Protein AF-A0A3C1Y0Q0-F1 (afdb_monomer_lite)

Secondary structure (DSSP, 8-state):
--S----HHHHHHTTSSS----TTTHHHHHHHHHHHHHHS-HHHHHHHHHHHHHSS---HHHHIIIIIHHHHHHHHTSHHHHSTTSHHHHTTSSPPP-------

Structure (mmCIF, N/CA/C/O backbone):
data_AF-A0A3C1Y0Q0-F1
#
_entry.id   AF-A0A3C1Y0Q0-F1
#
loop_
_atom_site.group_PDB
_atom_site.id
_atom_site.type_symbol
_atom_site.label_atom_id
_atom_site.label_alt_id
_atom_site.label_comp_id
_atom_site.label_asym_id
_atom_site.label_entity_id
_atom_site.label_seq_id
_atom_site.pdbx_PDB_ins_code
_atom_site.Cartn_x
_atom_site.Cartn_y
_atom_site.Cartn_z
_atom_site.occupancy
_atom_site.B_iso_or_equiv
_atom_site.auth_seq_id
_atom_site.auth_comp_id
_atom_site.auth_asym_id
_atom_site.auth_atom_id
_atom_site.pdbx_PDB_model_num
ATOM 1 N N . GLN A 1 1 ? -11.219 -18.059 24.112 1.00 60.00 1 GLN A N 1
ATOM 2 C CA . GLN A 1 1 ? -12.451 -18.815 23.792 1.00 60.00 1 GLN A CA 1
ATOM 3 C C . GLN A 1 1 ? -12.967 -18.310 22.456 1.00 60.00 1 GLN A C 1
ATOM 5 O O . GLN A 1 1 ? -13.312 -17.141 22.376 1.00 60.00 1 GLN A O 1
ATOM 10 N N . ALA A 1 2 ? -12.952 -19.141 21.415 1.00 84.50 2 ALA A N 1
ATOM 11 C CA . ALA A 1 2 ? -13.518 -18.782 20.115 1.00 84.50 2 ALA A CA 1
ATOM 12 C C . ALA A 1 2 ? -15.044 -19.006 20.111 1.00 84.50 2 ALA A C 1
ATOM 14 O O . ALA A 1 2 ? -15.529 -19.886 20.822 1.00 84.50 2 ALA A O 1
ATOM 15 N N . GLY A 1 3 ? -15.787 -18.216 19.327 1.00 89.38 3 GLY A N 1
ATOM 16 C CA . GLY A 1 3 ? -17.225 -18.421 19.083 1.00 89.38 3 GLY A CA 1
ATOM 17 C C . GLY A 1 3 ? -18.208 -17.689 20.009 1.00 89.38 3 GLY A C 1
ATOM 18 O O . GLY A 1 3 ? -19.394 -17.996 19.972 1.00 89.38 3 GLY A O 1
ATOM 19 N N . ARG A 1 4 ? -17.761 -16.734 20.836 1.00 91.62 4 ARG A N 1
ATOM 20 C CA . ARG A 1 4 ? -18.650 -15.865 21.635 1.00 91.62 4 ARG A CA 1
ATOM 21 C C . ARG A 1 4 ? -18.787 -14.486 20.992 1.00 91.62 4 ARG A C 1
ATOM 23 O O . ARG A 1 4 ? -17.798 -13.959 20.489 1.00 91.62 4 ARG A O 1
ATOM 30 N N . SER A 1 5 ? -19.981 -13.899 21.060 1.00 94.31 5 SER A N 1
ATOM 31 C CA . SER A 1 5 ? -20.217 -12.517 20.628 1.00 94.31 5 SER A CA 1
ATOM 32 C C . SER A 1 5 ? -19.477 -11.527 21.529 1.00 94.31 5 SER A C 1
ATOM 34 O O . SER A 1 5 ? -19.451 -11.697 22.749 1.00 94.31 5 SER A O 1
ATOM 36 N N . LEU A 1 6 ? -18.905 -10.487 20.923 1.00 95.31 6 LEU A N 1
ATOM 37 C CA . LEU A 1 6 ? -18.215 -9.393 21.604 1.00 95.31 6 LEU A CA 1
ATOM 38 C C . LEU A 1 6 ? -18.965 -8.082 21.359 1.00 95.31 6 LEU A C 1
ATOM 40 O O . LEU A 1 6 ? -19.510 -7.878 20.274 1.00 95.31 6 LEU A O 1
ATOM 44 N N . SER A 1 7 ? -18.980 -7.195 22.356 1.00 95.75 7 SER A N 1
ATOM 45 C CA . SER A 1 7 ? -19.365 -5.798 22.136 1.00 95.75 7 SER A CA 1
ATOM 46 C C . SER A 1 7 ? -18.270 -5.062 21.359 1.00 95.75 7 SER A C 1
ATOM 48 O O . SER A 1 7 ? -17.117 -5.497 21.335 1.00 95.75 7 SER A O 1
ATOM 50 N N . ALA A 1 8 ? -18.613 -3.918 20.762 1.00 95.38 8 ALA A N 1
ATOM 51 C CA . ALA A 1 8 ? -17.644 -3.079 20.054 1.00 95.38 8 ALA A CA 1
ATOM 52 C C . ALA A 1 8 ? -16.495 -2.617 20.974 1.00 95.38 8 ALA A C 1
ATOM 54 O O . ALA A 1 8 ? -15.330 -2.726 20.600 1.00 95.38 8 ALA A O 1
ATOM 55 N N . SER A 1 9 ? -16.809 -2.210 22.211 1.00 95.44 9 SER A N 1
ATOM 56 C CA . SER A 1 9 ? -15.807 -1.837 23.220 1.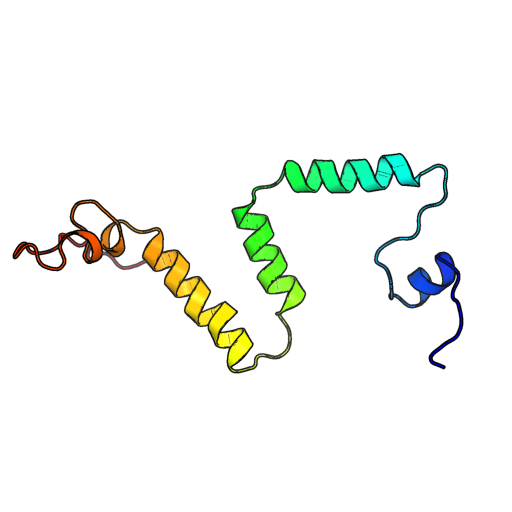00 95.44 9 SER A CA 1
ATOM 57 C C . SER A 1 9 ? -14.869 -2.992 23.573 1.00 95.44 9 SER A C 1
ATOM 59 O O . SER A 1 9 ? -13.654 -2.822 23.561 1.00 95.44 9 SER A O 1
ATOM 61 N N . ALA A 1 10 ? -15.411 -4.192 23.802 1.00 95.94 10 ALA A N 1
ATOM 62 C CA . ALA A 1 10 ? -14.605 -5.371 24.107 1.00 95.94 10 ALA A CA 1
ATOM 63 C C . ALA A 1 10 ? -13.716 -5.777 22.920 1.00 95.94 10 ALA A C 1
ATOM 65 O O . ALA A 1 10 ? -12.589 -6.226 23.112 1.00 95.94 10 ALA A O 1
ATOM 66 N N . ALA A 1 11 ? -14.197 -5.616 21.683 1.00 96.50 11 ALA A N 1
ATOM 67 C CA . ALA A 1 11 ? -13.390 -5.860 20.491 1.00 96.50 11 ALA A CA 1
ATOM 68 C C . ALA A 1 11 ? -12.219 -4.867 20.373 1.00 96.50 11 ALA A C 1
ATOM 70 O O . ALA A 1 11 ? -11.123 -5.277 19.985 1.00 96.50 11 ALA A O 1
ATOM 71 N N . LEU A 1 12 ? -12.435 -3.595 20.732 1.00 96.81 12 LEU A N 1
ATOM 72 C CA . LEU A 1 12 ? -11.391 -2.569 20.748 1.00 96.81 12 LEU A CA 1
ATOM 73 C C . LEU A 1 12 ? -10.351 -2.832 21.847 1.00 96.81 12 LEU A C 1
ATOM 75 O O . LEU A 1 12 ? -9.158 -2.813 21.564 1.00 96.81 12 LEU A O 1
ATOM 79 N N . GLU A 1 13 ? -10.783 -3.156 23.069 1.00 96.56 13 GLU A N 1
ATOM 80 C CA . GLU A 1 13 ? -9.887 -3.499 24.189 1.00 96.56 13 GLU A CA 1
ATOM 81 C C . GLU A 1 13 ? -8.994 -4.713 23.882 1.00 96.56 13 GLU A C 1
ATOM 83 O O . GLU A 1 13 ? -7.844 -4.774 24.316 1.00 96.56 13 GLU A O 1
ATOM 88 N N . LEU A 1 14 ? -9.502 -5.671 23.101 1.00 96.50 14 LEU A N 1
ATOM 89 C CA . LEU A 1 14 ? -8.745 -6.835 22.634 1.00 96.50 14 LEU A CA 1
ATOM 90 C C . LEU A 1 14 ? -7.848 -6.544 21.415 1.00 96.50 14 LEU A C 1
ATOM 92 O O . LEU A 1 14 ? -7.134 -7.444 20.971 1.00 96.50 14 LEU A O 1
ATOM 96 N N . GLY A 1 15 ? -7.893 -5.333 20.850 1.00 96.81 15 GLY A N 1
ATOM 97 C CA . GLY A 1 15 ? -7.130 -4.948 19.658 1.00 96.81 15 GLY A CA 1
ATOM 98 C C . GLY A 1 15 ? -7.589 -5.633 18.366 1.00 96.81 15 GLY A C 1
ATOM 99 O O . GLY A 1 15 ? -6.816 -5.736 17.416 1.00 96.81 15 GLY A O 1
ATOM 100 N N . LEU A 1 16 ? -8.826 -6.139 18.323 1.00 96.62 16 LEU A N 1
ATOM 101 C CA . LEU A 1 16 ? -9.380 -6.836 17.153 1.00 96.62 16 LEU A CA 1
ATOM 102 C C . LEU A 1 16 ? -9.907 -5.871 16.087 1.00 96.62 16 LEU A C 1
ATOM 104 O O . LEU A 1 16 ? -10.009 -6.236 14.917 1.00 96.62 16 LEU A O 1
ATOM 108 N N . VAL A 1 17 ? -10.256 -4.654 16.498 1.00 97.25 17 VAL A N 1
ATOM 109 C CA . VAL A 1 17 ? -10.683 -3.561 15.625 1.00 97.25 17 VAL A CA 1
ATOM 110 C C . VAL A 1 17 ? -9.837 -2.331 15.916 1.00 97.25 17 VAL A C 1
ATOM 112 O O . VAL A 1 17 ? -9.329 -2.161 17.020 1.00 97.25 17 VAL A O 1
ATOM 115 N N . THR A 1 18 ? -9.688 -1.466 14.919 1.00 96.31 18 THR A N 1
ATOM 116 C CA . THR A 1 18 ? -8.904 -0.231 15.051 1.00 96.31 18 THR A CA 1
ATOM 117 C C . THR A 1 18 ? -9.619 0.813 15.902 1.00 96.31 18 THR A C 1
ATOM 119 O O . THR A 1 18 ? -8.964 1.596 16.582 1.00 96.31 18 THR A O 1
ATOM 122 N N . TYR A 1 19 ? -10.953 0.838 15.845 1.00 94.88 19 TYR A N 1
ATOM 123 C CA . TYR A 1 19 ? -11.759 1.886 16.452 1.00 94.88 19 TYR A CA 1
ATOM 124 C C . TYR A 1 19 ? -13.214 1.434 16.674 1.00 94.88 19 TYR A C 1
ATOM 126 O O . TYR A 1 19 ? -13.681 0.527 15.981 1.00 94.88 19 TYR A O 1
ATOM 134 N N . ALA A 1 20 ? -13.911 2.030 17.648 1.00 96.75 20 ALA A N 1
ATOM 135 C CA . ALA A 1 20 ? -15.280 1.664 18.036 1.00 96.75 20 ALA A CA 1
ATOM 136 C C . ALA A 1 20 ? -16.102 2.897 18.480 1.00 96.75 20 ALA A C 1
ATOM 138 O O . ALA A 1 20 ? -16.408 3.014 19.670 1.00 96.75 20 ALA A O 1
ATOM 139 N N . PRO A 1 21 ? -16.432 3.816 17.551 1.00 95.56 21 PRO A N 1
ATOM 140 C CA . PRO A 1 21 ? -17.204 5.008 17.876 1.00 95.56 21 PRO A CA 1
ATOM 141 C C . PRO A 1 21 ? -18.658 4.664 18.188 1.00 95.56 21 PRO A C 1
ATOM 143 O O . PRO A 1 21 ? -19.170 3.613 17.780 1.00 95.56 21 PRO A O 1
ATOM 146 N N . ASP A 1 22 ? -19.322 5.545 18.930 1.00 96.00 22 ASP A N 1
ATOM 147 C CA . ASP A 1 22 ? -20.749 5.412 19.187 1.00 96.00 22 ASP A CA 1
ATOM 148 C C . ASP A 1 22 ? -21.585 5.870 17.976 1.00 96.00 22 ASP A C 1
ATOM 150 O O . ASP A 1 22 ? -21.065 6.262 16.931 1.00 96.00 22 ASP A O 1
ATOM 154 N N . SER A 1 23 ? -22.911 5.783 18.089 1.00 95.38 23 SER A N 1
ATOM 155 C CA . SER A 1 23 ? -23.812 6.148 16.991 1.00 95.38 23 SER A CA 1
ATOM 156 C C . SER A 1 23 ? -23.831 7.641 16.657 1.00 95.38 23 SER A C 1
ATOM 158 O O . SER A 1 23 ? -24.389 7.999 15.625 1.00 95.38 23 SER A O 1
ATOM 160 N N . ILE A 1 24 ? -23.326 8.502 17.543 1.00 97.25 24 ILE A N 1
ATOM 161 C CA . ILE A 1 24 ? -23.270 9.951 17.335 1.00 97.25 24 ILE A CA 1
ATOM 162 C C . ILE A 1 24 ? -22.029 10.289 16.507 1.00 97.25 24 ILE A C 1
ATOM 164 O O . ILE A 1 24 ? -22.141 11.040 15.542 1.00 97.25 24 ILE A O 1
ATOM 168 N N . ASP A 1 25 ? -20.883 9.687 16.831 1.00 97.12 25 ASP A N 1
ATOM 169 C CA . ASP A 1 25 ? -19.603 10.015 16.190 1.00 97.12 25 ASP A CA 1
ATOM 170 C C . ASP A 1 25 ? -19.340 9.221 14.894 1.00 97.12 25 ASP A C 1
ATOM 172 O O . ASP A 1 25 ? -18.549 9.641 14.044 1.00 97.12 25 ASP A O 1
ATOM 176 N N . TRP A 1 26 ? -20.028 8.086 14.705 1.00 96.31 26 TRP A N 1
ATOM 177 C CA . TRP A 1 26 ? -19.788 7.146 13.602 1.00 96.31 26 TRP A CA 1
ATOM 178 C C . TRP A 1 26 ? -19.733 7.805 12.218 1.00 96.31 26 TRP A C 1
ATOM 180 O O . TRP A 1 26 ? -18.777 7.592 11.466 1.00 96.31 26 TRP A O 1
ATOM 190 N N . ASP A 1 27 ? -20.759 8.581 11.863 1.00 97.88 27 ASP A N 1
ATOM 191 C CA . ASP A 1 27 ? -20.897 9.120 10.507 1.00 97.88 27 ASP A CA 1
ATOM 192 C C . ASP A 1 27 ? -19.791 10.128 10.179 1.00 97.88 27 ASP A C 1
ATOM 194 O O . ASP A 1 27 ? -19.286 10.148 9.053 1.00 97.88 27 ASP A O 1
ATOM 198 N N . ASP A 1 28 ? -19.375 10.932 11.156 1.00 97.81 28 ASP A N 1
ATOM 199 C CA . ASP A 1 28 ? -18.352 11.950 10.953 1.00 97.81 28 ASP A CA 1
ATOM 200 C C . ASP A 1 28 ? -16.943 11.361 10.960 1.00 97.81 28 ASP A C 1
ATOM 202 O O . ASP A 1 28 ? -16.153 11.668 10.065 1.00 97.81 28 ASP A O 1
ATOM 206 N N . GLU A 1 29 ? -16.623 10.477 11.903 1.00 97.25 29 GLU A N 1
ATOM 207 C CA . GLU A 1 29 ? -15.270 9.928 12.019 1.00 97.25 29 GLU A CA 1
ATOM 208 C C . GLU A 1 29 ? -14.930 8.982 10.863 1.00 97.25 29 GLU A C 1
ATOM 210 O O . GLU A 1 29 ? -13.834 9.053 10.297 1.00 97.25 29 GLU A O 1
ATOM 215 N N . VAL A 1 30 ? -15.884 8.148 10.429 1.00 96.75 30 VAL A N 1
ATOM 216 C CA . VAL A 1 30 ? -15.691 7.291 9.250 1.00 96.75 30 VAL A CA 1
ATOM 217 C C . VAL A 1 30 ? -15.563 8.139 7.984 1.00 96.75 30 VAL A C 1
ATOM 219 O O . VAL A 1 30 ? -14.697 7.868 7.147 1.00 96.75 30 VAL A O 1
ATOM 222 N N . ARG A 1 31 ? -16.387 9.184 7.835 1.00 98.06 31 ARG A N 1
ATOM 223 C CA . ARG A 1 31 ? -16.309 10.093 6.686 1.00 98.06 31 ARG A CA 1
ATOM 224 C C . ARG A 1 31 ? -14.961 10.807 6.631 1.00 98.06 31 ARG A C 1
ATOM 226 O O . ARG A 1 31 ? -14.343 10.808 5.568 1.00 98.06 31 ARG A O 1
ATOM 233 N N . LEU A 1 32 ? -14.483 11.357 7.748 1.00 97.88 32 LEU A N 1
ATOM 234 C CA . LEU A 1 32 ? -13.186 12.034 7.819 1.00 97.88 32 LEU A CA 1
ATOM 235 C C . LEU A 1 32 ? -12.039 11.095 7.431 1.00 97.88 32 LEU A C 1
ATOM 237 O O . LEU A 1 32 ? -11.236 11.449 6.570 1.00 97.88 32 LEU A O 1
ATOM 241 N N . ALA A 1 33 ? -12.011 9.866 7.956 1.00 96.94 33 ALA A N 1
ATOM 242 C CA . ALA A 1 33 ? -10.985 8.888 7.592 1.00 96.94 33 ALA A CA 1
ATOM 243 C C . ALA A 1 33 ? -10.978 8.568 6.081 1.00 96.94 33 ALA A C 1
ATOM 245 O O . ALA A 1 33 ? -9.919 8.394 5.469 1.00 96.94 33 ALA A O 1
ATOM 246 N N . LEU A 1 34 ? -12.155 8.509 5.447 1.00 97.88 34 LEU A N 1
ATOM 247 C CA . LEU A 1 34 ? -12.283 8.297 4.001 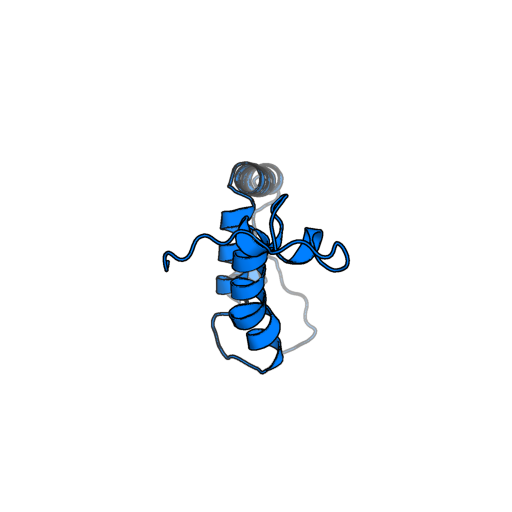1.00 97.88 34 LEU A CA 1
ATOM 248 C C . LEU A 1 34 ? -11.862 9.528 3.184 1.00 97.88 34 LEU A C 1
ATOM 250 O O . LEU A 1 34 ? -11.235 9.386 2.130 1.00 97.88 34 LEU A O 1
ATOM 254 N N . GLU A 1 35 ? -12.190 10.729 3.654 1.00 98.31 35 GLU A N 1
ATOM 255 C CA . GLU A 1 35 ? -11.784 11.989 3.029 1.00 98.31 35 GLU A CA 1
ATOM 256 C C . GLU A 1 35 ? -10.262 12.169 3.084 1.00 98.31 35 GLU A C 1
ATOM 258 O O . GLU A 1 35 ? -9.640 12.428 2.052 1.00 98.31 35 GLU A O 1
ATOM 263 N N . GLU A 1 36 ? -9.640 11.933 4.241 1.00 97.06 36 GLU A N 1
ATOM 264 C CA . GLU A 1 36 ? -8.183 11.953 4.414 1.00 97.06 36 GLU A CA 1
ATOM 265 C C . GLU A 1 36 ? -7.496 10.951 3.487 1.00 97.06 36 GLU A C 1
ATOM 267 O O . GLU A 1 36 ? -6.537 11.276 2.782 1.00 97.06 36 GLU A O 1
ATOM 272 N N . ARG A 1 37 ? -8.038 9.733 3.416 1.00 97.19 37 ARG A N 1
ATOM 273 C CA . ARG A 1 37 ? -7.534 8.684 2.533 1.00 97.19 37 ARG A CA 1
ATOM 274 C C . ARG A 1 37 ? -7.544 9.105 1.064 1.00 97.19 37 ARG A C 1
ATOM 276 O O . ARG A 1 37 ? -6.634 8.741 0.321 1.00 97.19 37 ARG A O 1
ATOM 283 N N . ARG A 1 38 ? -8.564 9.853 0.644 1.00 96.94 38 ARG A N 1
ATOM 284 C CA . ARG A 1 38 ? -8.688 10.381 -0.719 1.00 96.94 38 ARG A CA 1
ATOM 285 C C . ARG A 1 38 ? -7.778 11.586 -0.969 1.00 96.94 38 ARG A C 1
ATOM 287 O O . ARG A 1 38 ? -7.393 11.813 -2.114 1.00 96.94 38 ARG A O 1
ATOM 294 N N . ALA A 1 39 ? -7.462 12.358 0.067 1.00 97.00 39 ALA A N 1
ATOM 295 C CA . ALA A 1 39 ? -6.639 13.560 -0.035 1.00 97.00 39 ALA A CA 1
ATOM 296 C C . ALA A 1 39 ? -5.130 13.266 -0.146 1.00 97.00 39 ALA A C 1
ATOM 298 O O . ALA A 1 39 ? -4.371 14.113 -0.619 1.00 97.00 39 ALA A O 1
ATOM 299 N N . LEU A 1 40 ? -4.680 12.084 0.280 1.00 96.75 40 LEU A N 1
ATOM 300 C CA . LEU A 1 40 ? -3.271 11.687 0.258 1.00 96.75 40 LEU A CA 1
ATOM 301 C C . LEU A 1 40 ? -2.834 11.098 -1.093 1.00 96.75 40 LEU A C 1
ATOM 303 O O . LEU A 1 40 ? -3.633 10.554 -1.854 1.00 96.75 40 LEU A O 1
ATOM 307 N N . SER A 1 41 ? -1.527 11.172 -1.377 1.00 97.88 41 SER A N 1
ATOM 308 C CA . SER A 1 41 ? -0.953 10.593 -2.598 1.00 97.88 41 SER A CA 1
ATOM 309 C C . SER A 1 41 ? -1.199 9.076 -2.653 1.00 97.88 41 SER A C 1
ATOM 311 O O . SER A 1 41 ? -0.796 8.363 -1.725 1.00 97.88 41 SER A O 1
ATOM 313 N N . PRO A 1 42 ? -1.799 8.555 -3.740 1.00 97.62 42 PRO A N 1
ATOM 314 C CA . PRO A 1 42 ? -2.049 7.123 -3.882 1.00 97.62 42 PRO A CA 1
ATOM 315 C C . PRO A 1 42 ? -0.748 6.308 -3.931 1.00 97.62 42 PRO A C 1
ATOM 317 O O . PRO A 1 42 ? -0.702 5.198 -3.395 1.00 97.62 42 PRO A O 1
ATOM 320 N N . ASP A 1 43 ? 0.324 6.868 -4.497 1.00 97.31 43 ASP A N 1
ATOM 321 C CA . ASP A 1 43 ? 1.634 6.212 -4.573 1.00 97.31 43 ASP A CA 1
ATOM 322 C C . ASP A 1 43 ? 2.234 6.039 -3.172 1.00 97.31 43 ASP A C 1
ATOM 324 O O . ASP A 1 43 ? 2.705 4.958 -2.808 1.00 97.31 43 ASP A O 1
ATOM 328 N N . ALA A 1 44 ? 2.152 7.093 -2.353 1.00 97.56 44 ALA A N 1
ATOM 329 C CA . ALA A 1 44 ? 2.648 7.073 -0.981 1.00 97.56 44 ALA A CA 1
ATOM 330 C C . ALA A 1 44 ? 1.851 6.094 -0.106 1.00 97.56 44 ALA A C 1
ATOM 332 O O . ALA A 1 44 ? 2.442 5.315 0.640 1.00 97.56 44 ALA A O 1
ATOM 333 N N . LEU A 1 45 ? 0.519 6.090 -0.229 1.00 98.06 45 LEU A N 1
ATOM 334 C CA . LEU A 1 45 ? -0.351 5.176 0.516 1.00 98.06 45 LEU A CA 1
ATOM 335 C C . LEU A 1 45 ? -0.120 3.710 0.138 1.00 98.06 45 LEU A C 1
ATOM 337 O O . LEU A 1 45 ? -0.068 2.850 1.016 1.00 98.06 45 LEU A O 1
ATOM 341 N N . THR A 1 46 ? 0.086 3.428 -1.149 1.00 98.06 46 THR A N 1
ATOM 342 C CA . THR A 1 46 ? 0.411 2.075 -1.622 1.00 98.06 46 THR A CA 1
ATOM 343 C C . THR A 1 46 ? 1.727 1.587 -1.018 1.00 98.06 46 THR A C 1
ATOM 345 O O . THR A 1 46 ? 1.803 0.464 -0.514 1.00 98.06 46 THR A O 1
ATOM 348 N N . GLY A 1 47 ? 2.756 2.442 -1.007 1.00 96.81 47 GLY A N 1
ATOM 349 C CA . GLY A 1 47 ? 4.031 2.136 -0.359 1.00 96.81 47 GLY A CA 1
ATOM 350 C C . GLY A 1 47 ? 3.889 1.923 1.151 1.00 96.81 47 GLY A C 1
ATOM 351 O O . GLY A 1 47 ? 4.439 0.962 1.692 1.00 96.81 47 GLY A O 1
ATOM 352 N N . LEU A 1 48 ? 3.117 2.775 1.830 1.00 97.88 48 LEU A N 1
ATOM 353 C CA . LEU A 1 48 ? 2.853 2.663 3.265 1.00 97.88 48 LEU A CA 1
ATOM 354 C C . LEU A 1 48 ? 2.178 1.328 3.614 1.00 97.88 48 LEU A C 1
ATOM 356 O O . LEU A 1 48 ? 2.646 0.614 4.498 1.00 97.88 48 LEU A O 1
ATOM 360 N N . GLU A 1 49 ? 1.118 0.953 2.898 1.00 97.94 49 GLU A N 1
ATOM 361 C CA . GLU A 1 49 ? 0.391 -0.298 3.136 1.00 97.94 49 GLU A CA 1
ATOM 362 C C . GLU A 1 49 ? 1.229 -1.542 2.908 1.00 97.94 49 GLU A C 1
ATOM 364 O O . GLU A 1 49 ? 1.135 -2.483 3.697 1.00 97.94 49 GLU A O 1
ATOM 369 N N . ALA A 1 50 ? 2.047 -1.550 1.853 1.00 96.94 50 ALA A N 1
ATOM 370 C CA . ALA A 1 50 ? 2.936 -2.668 1.568 1.00 96.94 50 ALA A CA 1
ATOM 371 C C . ALA A 1 50 ? 3.884 -2.937 2.748 1.00 96.94 50 ALA A C 1
ATOM 373 O O . ALA A 1 50 ? 4.118 -4.091 3.100 1.00 96.94 50 ALA A O 1
ATOM 374 N N . ASN A 1 51 ? 4.364 -1.878 3.408 1.00 96.25 51 ASN A N 1
ATOM 375 C CA . ASN A 1 51 ? 5.256 -1.992 4.560 1.00 96.25 51 ASN A CA 1
ATOM 376 C C . ASN A 1 51 ? 4.509 -2.322 5.860 1.00 96.25 51 ASN A C 1
ATOM 378 O O . ASN A 1 51 ? 4.935 -3.211 6.589 1.00 96.25 51 ASN A O 1
ATOM 382 N N . LEU A 1 52 ? 3.385 -1.661 6.156 1.00 96.62 52 LEU A N 1
ATOM 383 C CA . LEU A 1 52 ? 2.646 -1.914 7.401 1.00 96.62 52 LEU A CA 1
ATOM 384 C C . LEU A 1 52 ? 2.034 -3.318 7.448 1.00 96.62 52 LEU A C 1
ATOM 386 O O . LEU A 1 52 ? 2.014 -3.942 8.505 1.00 96.62 52 LEU A O 1
ATOM 390 N N . ARG A 1 53 ? 1.547 -3.833 6.311 1.00 96.25 53 ARG A N 1
ATOM 391 C CA . ARG A 1 53 ? 0.925 -5.165 6.249 1.00 96.25 53 ARG A CA 1
ATOM 392 C C . ARG A 1 53 ? 1.950 -6.301 6.210 1.00 96.25 53 ARG A C 1
ATOM 394 O O . ARG A 1 53 ? 1.659 -7.375 6.725 1.00 96.25 53 ARG A O 1
ATOM 401 N N . PHE A 1 54 ? 3.126 -6.080 5.613 1.00 94.88 54 PHE A N 1
ATOM 402 C CA . PHE A 1 54 ? 4.108 -7.140 5.330 1.00 94.88 54 PHE A CA 1
ATOM 403 C C . PHE A 1 54 ? 5.538 -6.845 5.821 1.00 94.88 54 PHE A C 1
ATOM 405 O O . PHE A 1 54 ? 6.486 -7.457 5.342 1.00 94.88 54 PHE A O 1
ATOM 412 N N . GLY A 1 55 ? 5.720 -5.948 6.793 1.00 85.81 55 GLY A N 1
ATOM 413 C CA . GLY A 1 55 ? 7.042 -5.57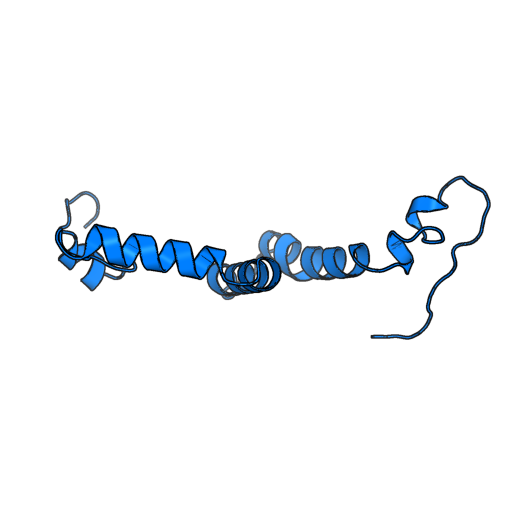5 7.323 1.00 85.81 55 GLY A CA 1
ATOM 414 C C . GLY A 1 55 ? 7.650 -6.545 8.346 1.00 85.81 55 GLY A C 1
ATOM 415 O O . GLY A 1 55 ? 8.725 -6.275 8.875 1.00 85.81 55 GLY A O 1
ATOM 416 N N . GLY A 1 56 ? 6.952 -7.636 8.671 1.00 89.88 56 GLY A N 1
ATOM 417 C CA . GLY A 1 56 ? 7.389 -8.638 9.644 1.00 89.88 56 GLY A CA 1
ATOM 418 C C . GLY A 1 56 ? 8.276 -9.722 9.024 1.00 89.88 56 GLY A C 1
ATOM 419 O O . GLY A 1 56 ? 9.373 -9.464 8.540 1.00 89.88 56 GLY A O 1
ATOM 420 N N . GLN A 1 57 ? 7.812 -10.972 9.077 1.00 92.25 57 GLN A N 1
ATOM 421 C CA . GLN A 1 57 ? 8.534 -12.100 8.488 1.00 92.25 57 GLN A CA 1
ATOM 422 C C . GLN A 1 57 ? 8.395 -12.123 6.962 1.00 92.25 57 GLN A C 1
ATOM 424 O O . GLN A 1 57 ? 7.306 -11.921 6.425 1.00 92.25 57 GLN A O 1
ATOM 429 N N . GLU A 1 58 ? 9.492 -12.432 6.267 1.00 96.19 58 GLU A N 1
ATOM 430 C CA . GLU A 1 58 ? 9.490 -12.617 4.817 1.00 96.19 58 GLU A CA 1
ATOM 431 C C . GLU A 1 58 ? 9.376 -14.097 4.425 1.00 96.19 58 GLU A C 1
ATOM 433 O O . GLU A 1 58 ? 10.067 -14.958 4.971 1.00 96.19 58 GLU A O 1
ATOM 438 N N . THR A 1 59 ? 8.559 -14.375 3.409 1.00 96.62 59 THR A N 1
ATOM 439 C CA . THR A 1 59 ? 8.506 -15.655 2.691 1.00 96.62 59 THR A CA 1
ATOM 440 C C . THR A 1 59 ? 8.987 -15.463 1.253 1.00 96.62 59 THR A C 1
ATOM 442 O O . THR A 1 59 ? 9.308 -14.351 0.823 1.00 96.62 59 THR A O 1
ATOM 445 N N . MET A 1 60 ? 9.051 -16.542 0.471 1.00 97.88 60 MET A N 1
ATOM 446 C CA . MET A 1 60 ? 9.347 -16.425 -0.959 1.00 97.88 60 MET A CA 1
ATOM 447 C C . MET A 1 60 ? 8.320 -15.522 -1.661 1.00 97.88 60 MET A C 1
ATOM 449 O O . MET A 1 60 ? 8.695 -14.655 -2.446 1.00 97.88 60 MET A O 1
ATOM 453 N N . GLU A 1 61 ? 7.039 -15.678 -1.336 1.00 97.25 61 GLU A N 1
ATOM 454 C CA . GLU A 1 61 ? 5.929 -14.932 -1.925 1.00 97.25 61 GLU A CA 1
ATOM 455 C C . GLU A 1 61 ? 5.990 -13.451 -1.542 1.00 97.25 61 GLU A C 1
ATOM 457 O O . GLU A 1 61 ? 5.885 -12.589 -2.417 1.00 97.25 61 GLU A O 1
ATOM 462 N N . THR A 1 62 ? 6.233 -13.123 -0.264 1.00 96.69 62 THR A N 1
ATOM 463 C CA . THR A 1 62 ? 6.346 -11.711 0.144 1.00 96.69 62 THR A CA 1
ATOM 464 C C . THR A 1 62 ? 7.579 -11.044 -0.463 1.00 96.69 62 THR A C 1
ATOM 466 O O . THR A 1 62 ? 7.539 -9.860 -0.783 1.00 96.69 62 THR A O 1
ATOM 469 N N . ARG A 1 63 ? 8.659 -11.792 -0.722 1.00 95.69 63 ARG A N 1
ATOM 470 C CA . ARG A 1 63 ? 9.837 -11.286 -1.446 1.00 95.69 63 ARG A CA 1
ATOM 471 C C . ARG A 1 63 ? 9.573 -11.058 -2.929 1.00 95.69 63 ARG A C 1
ATOM 473 O O . ARG A 1 63 ? 10.156 -10.130 -3.494 1.00 95.69 63 ARG A O 1
ATOM 480 N N . ILE A 1 64 ? 8.723 -11.877 -3.550 1.00 97.50 64 ILE A N 1
ATOM 481 C CA . ILE A 1 64 ? 8.263 -11.654 -4.924 1.00 97.50 64 ILE A CA 1
ATOM 482 C C . ILE A 1 64 ? 7.486 -10.334 -4.977 1.00 97.50 64 ILE A C 1
ATOM 484 O O . ILE A 1 64 ? 7.896 -9.434 -5.702 1.00 97.50 64 ILE A O 1
ATOM 488 N N . PHE A 1 65 ? 6.446 -10.166 -4.156 1.00 96.56 65 PHE A N 1
ATOM 489 C CA . PHE A 1 65 ? 5.610 -8.956 -4.182 1.00 96.56 65 PHE A CA 1
ATOM 490 C C . PHE A 1 65 ? 6.271 -7.705 -3.585 1.00 96.56 65 PHE A C 1
ATOM 492 O O . PHE A 1 65 ? 5.923 -6.587 -3.956 1.00 96.56 65 PHE A O 1
ATOM 499 N N . GLY A 1 66 ? 7.222 -7.875 -2.670 1.00 94.69 66 GLY A N 1
ATOM 500 C CA . GLY A 1 66 ? 8.004 -6.797 -2.080 1.00 94.69 66 GLY A CA 1
ATOM 501 C C . GLY A 1 66 ? 9.234 -6.501 -2.925 1.00 94.69 66 GLY A C 1
ATOM 502 O O . GLY A 1 66 ? 9.192 -5.707 -3.860 1.00 94.69 66 GLY A O 1
ATOM 503 N N . ARG A 1 67 ? 10.353 -7.157 -2.603 1.00 94.12 67 ARG A N 1
ATOM 504 C CA . ARG A 1 67 ? 11.669 -6.871 -3.191 1.00 94.12 67 ARG A CA 1
ATOM 505 C C . ARG A 1 67 ? 11.673 -6.923 -4.719 1.00 94.12 67 ARG A C 1
ATOM 507 O O . ARG A 1 67 ? 12.150 -5.980 -5.339 1.00 94.12 67 ARG A O 1
ATOM 514 N N . LEU A 1 68 ? 11.192 -8.005 -5.328 1.00 97.31 68 LEU A N 1
ATOM 515 C CA . LEU A 1 68 ? 11.263 -8.160 -6.784 1.00 97.31 68 LEU A CA 1
ATOM 516 C C . LEU A 1 68 ? 10.311 -7.187 -7.493 1.00 97.31 68 LEU A C 1
ATOM 518 O O . LEU A 1 68 ? 10.743 -6.434 -8.366 1.00 97.31 68 LEU A O 1
ATOM 522 N N . THR A 1 69 ? 9.036 -7.167 -7.106 1.00 97.94 69 THR A N 1
ATOM 523 C CA . THR A 1 69 ? 8.032 -6.320 -7.757 1.00 97.94 69 THR A CA 1
ATOM 524 C C . THR A 1 69 ? 8.285 -4.830 -7.534 1.00 97.94 69 THR A C 1
ATOM 526 O O . THR A 1 69 ? 8.122 -4.068 -8.480 1.00 97.94 69 THR A O 1
ATOM 529 N N . ALA A 1 70 ? 8.748 -4.381 -6.362 1.00 96.75 70 ALA A N 1
ATOM 530 C CA . ALA A 1 70 ? 9.058 -2.963 -6.146 1.00 96.75 70 ALA A CA 1
ATOM 531 C C . ALA A 1 70 ? 10.194 -2.471 -7.061 1.00 96.75 70 ALA A C 1
ATOM 533 O O . ALA A 1 70 ? 10.062 -1.425 -7.701 1.00 96.75 70 ALA A O 1
ATOM 534 N N . TRP A 1 71 ? 11.275 -3.250 -7.194 1.00 97.38 71 TRP A N 1
ATOM 535 C CA . TRP A 1 71 ? 12.352 -2.942 -8.141 1.00 97.38 71 TRP A CA 1
ATOM 536 C C . TRP A 1 71 ? 11.857 -2.962 -9.589 1.00 97.38 71 TRP A C 1
ATOM 538 O O . TRP A 1 71 ? 12.210 -2.079 -10.371 1.00 97.38 71 TRP A O 1
ATOM 548 N N . GLN A 1 72 ? 10.993 -3.915 -9.940 1.00 98.00 72 GLN A N 1
ATOM 549 C CA . GLN A 1 72 ? 10.416 -3.980 -11.279 1.00 98.00 72 GLN A CA 1
ATOM 550 C C . GLN A 1 72 ? 9.506 -2.782 -11.584 1.00 98.00 72 GLN A C 1
ATOM 552 O O . GLN A 1 72 ? 9.601 -2.198 -12.663 1.00 98.00 72 GLN A O 1
ATOM 557 N N . ASN A 1 73 ? 8.674 -2.360 -10.631 1.00 97.19 73 ASN A N 1
ATOM 558 C CA . ASN A 1 73 ? 7.817 -1.182 -10.769 1.00 97.19 73 ASN A CA 1
ATOM 559 C C . ASN A 1 73 ? 8.650 0.089 -10.984 1.00 97.19 73 ASN A C 1
ATOM 561 O O . ASN A 1 73 ? 8.287 0.940 -11.798 1.00 97.19 73 ASN A O 1
ATOM 565 N N . TRP A 1 74 ? 9.793 0.209 -10.302 1.00 96.31 74 TRP A N 1
ATOM 566 C CA . TRP A 1 74 ? 10.728 1.312 -10.524 1.00 96.31 74 TRP A CA 1
ATOM 567 C C . TRP A 1 74 ? 11.342 1.280 -11.933 1.00 96.31 74 TRP A C 1
ATOM 569 O O . TRP A 1 74 ? 11.404 2.317 -12.594 1.00 96.31 74 TRP A O 1
ATOM 579 N N . ILE A 1 75 ? 11.735 0.102 -12.433 1.00 96.19 75 ILE A N 1
ATOM 580 C CA . ILE A 1 75 ? 12.237 -0.061 -13.809 1.00 96.19 75 ILE A CA 1
ATOM 581 C C . ILE A 1 75 ? 11.162 0.335 -14.832 1.00 96.19 75 ILE A C 1
ATOM 583 O O . ILE A 1 75 ? 11.458 1.054 -15.788 1.00 96.19 75 ILE A O 1
ATOM 587 N N . PHE A 1 76 ? 9.912 -0.090 -14.630 1.00 96.19 76 PHE A N 1
ATOM 588 C CA . PHE A 1 76 ? 8.808 0.170 -15.558 1.00 96.19 76 PHE A CA 1
ATOM 589 C C . PHE A 1 76 ? 8.416 1.642 -15.678 1.00 96.19 76 PHE A C 1
ATOM 591 O O . PHE A 1 76 ? 7.969 2.056 -16.745 1.00 96.19 76 PHE A O 1
ATOM 598 N N . ASN A 1 77 ? 8.643 2.446 -14.641 1.00 93.44 77 ASN A N 1
ATOM 599 C CA . ASN A 1 77 ? 8.371 3.883 -14.685 1.00 93.44 77 ASN A CA 1
ATOM 600 C C . ASN A 1 77 ? 9.503 4.712 -15.326 1.00 93.44 77 ASN A C 1
ATOM 602 O O . ASN A 1 77 ? 9.411 5.937 -15.377 1.00 93.44 77 ASN A O 1
ATOM 606 N N . ARG A 1 78 ? 10.582 4.083 -15.824 1.00 95.38 78 ARG A N 1
ATOM 607 C CA . ARG A 1 78 ? 11.742 4.783 -16.405 1.00 95.38 78 ARG A CA 1
ATOM 608 C C . ARG A 1 78 ? 11.810 4.675 -17.936 1.00 95.38 78 ARG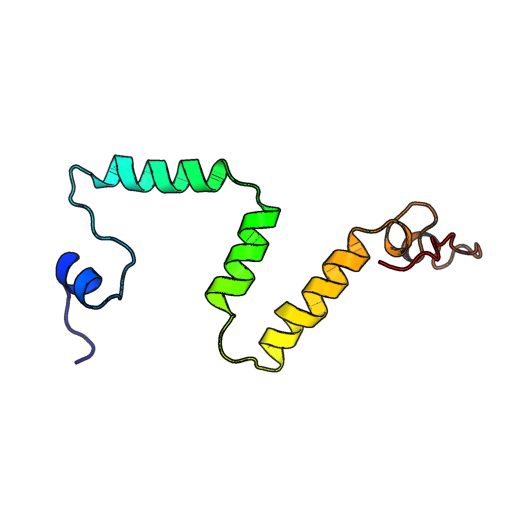 A C 1
ATOM 610 O O . ARG A 1 78 ? 11.476 3.634 -18.511 1.00 95.38 78 ARG A O 1
ATOM 617 N N . PRO A 1 79 ? 12.342 5.714 -18.616 1.00 95.00 79 PRO A N 1
ATOM 618 C CA . PRO A 1 79 ? 12.369 5.781 -20.079 1.00 95.00 79 PRO A CA 1
ATOM 619 C C . PRO A 1 79 ? 13.233 4.693 -20.729 1.00 95.00 79 PRO A C 1
ATOM 621 O O . PRO A 1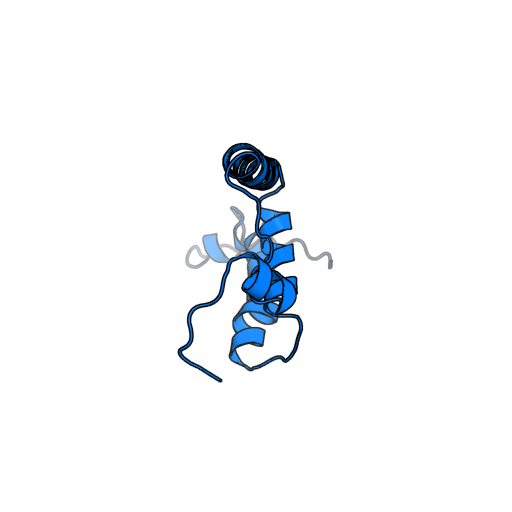 79 ? 12.901 4.248 -21.825 1.00 95.00 79 PRO A O 1
ATOM 624 N N . ASN A 1 80 ? 14.282 4.206 -20.051 1.00 95.50 80 ASN A N 1
ATOM 625 C CA . ASN A 1 80 ? 15.123 3.119 -20.567 1.00 95.50 80 ASN A CA 1
ATOM 626 C C . ASN A 1 80 ? 14.306 1.851 -20.890 1.00 95.50 80 ASN A C 1
ATOM 628 O O . ASN A 1 80 ? 14.610 1.156 -21.858 1.00 95.50 80 ASN A O 1
ATOM 632 N N . ALA A 1 81 ? 13.258 1.554 -20.112 1.00 94.69 81 ALA A N 1
ATOM 633 C CA . ALA A 1 81 ? 12.393 0.401 -20.347 1.00 94.69 81 ALA A CA 1
ATOM 634 C C . ALA A 1 81 ? 11.222 0.748 -21.280 1.00 94.69 81 ALA A C 1
ATOM 636 O O . ALA A 1 81 ? 11.092 0.150 -22.350 1.00 94.69 81 ALA A O 1
ATOM 637 N N . ALA A 1 82 ? 10.387 1.717 -20.884 1.00 92.56 82 ALA A N 1
ATOM 638 C CA . ALA A 1 82 ? 9.073 1.965 -21.490 1.00 92.56 82 ALA A CA 1
ATOM 639 C C . ALA A 1 82 ? 8.984 3.239 -22.358 1.00 92.56 82 ALA A C 1
ATOM 641 O O . ALA A 1 82 ? 7.923 3.531 -22.916 1.00 92.56 82 ALA A O 1
ATOM 642 N N . GLY A 1 83 ? 10.073 4.004 -22.492 1.00 92.19 83 GLY A N 1
ATOM 643 C CA . GLY A 1 83 ? 10.116 5.213 -23.320 1.00 92.19 83 GLY A CA 1
ATOM 644 C C . GLY A 1 83 ? 10.055 4.923 -24.824 1.00 92.19 83 GLY A C 1
ATOM 645 O O . GLY A 1 83 ? 10.194 3.781 -25.260 1.00 92.19 83 GLY A O 1
ATOM 646 N N . ASP A 1 84 ? 9.883 5.966 -25.642 1.00 92.38 84 ASP A N 1
ATOM 647 C CA . ASP A 1 84 ? 9.742 5.844 -27.107 1.00 92.38 84 ASP A CA 1
ATOM 648 C C . ASP A 1 84 ? 10.932 5.166 -27.792 1.00 92.38 84 ASP A C 1
ATOM 650 O O . ASP A 1 84 ? 10.740 4.365 -28.705 1.00 92.38 84 ASP A O 1
ATOM 654 N N . LYS A 1 85 ? 12.146 5.426 -27.294 1.00 92.62 85 LYS A N 1
ATOM 655 C CA . LYS A 1 85 ? 13.390 4.748 -27.699 1.00 92.62 85 LYS A CA 1
ATOM 656 C C . LYS A 1 85 ? 13.882 3.723 -26.664 1.00 92.62 85 LYS A C 1
ATOM 658 O O . LYS A 1 85 ? 15.068 3.395 -26.631 1.00 92.62 85 LYS A O 1
ATOM 663 N N . GLY A 1 86 ? 12.983 3.268 -25.791 1.00 92.44 86 GLY A N 1
ATOM 664 C CA . GLY A 1 86 ? 13.257 2.294 -24.738 1.00 92.44 86 GLY A CA 1
ATOM 665 C C . GLY A 1 86 ? 13.279 0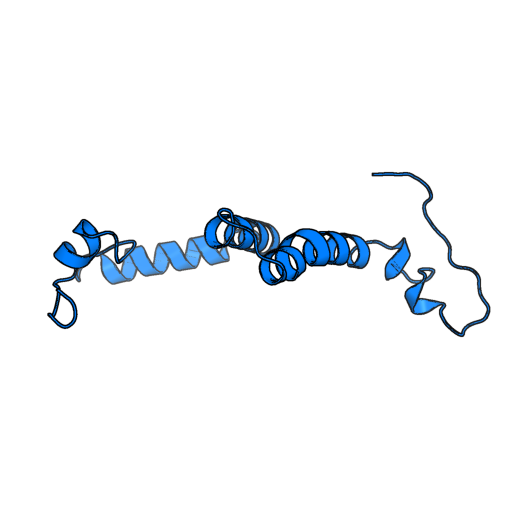.856 -25.253 1.00 92.44 86 GLY A C 1
ATOM 666 O O . GLY A 1 86 ? 12.794 0.550 -26.346 1.00 92.44 86 GLY A O 1
ATOM 667 N N . ALA A 1 87 ? 13.822 -0.045 -24.434 1.00 93.50 87 ALA A N 1
ATOM 668 C CA . ALA A 1 87 ? 14.041 -1.442 -24.802 1.00 93.50 87 ALA A CA 1
ATOM 669 C C . ALA A 1 87 ? 12.754 -2.168 -25.237 1.00 93.50 87 ALA A C 1
ATOM 671 O O . ALA A 1 87 ? 12.775 -2.910 -26.218 1.00 93.50 87 ALA A O 1
ATOM 672 N N . LEU A 1 88 ? 11.626 -1.938 -24.550 1.00 92.31 88 LEU A N 1
ATOM 673 C CA . LEU A 1 88 ? 10.376 -2.652 -24.835 1.00 92.31 88 LEU A CA 1
ATOM 674 C C . LEU A 1 88 ? 9.760 -2.246 -26.181 1.00 92.31 88 LEU A C 1
ATOM 676 O O . LEU A 1 88 ? 9.252 -3.097 -26.905 1.00 92.31 88 LEU A O 1
ATOM 680 N N . LYS A 1 89 ? 9.812 -0.958 -26.544 1.00 91.25 89 LYS A N 1
ATOM 681 C CA . LYS A 1 89 ? 9.172 -0.444 -27.769 1.00 91.25 89 LYS A CA 1
ATOM 682 C C . LYS A 1 89 ? 9.970 -0.699 -29.046 1.00 91.25 89 LYS A C 1
ATOM 684 O O . LYS A 1 89 ? 9.394 -0.627 -30.136 1.00 91.25 89 LYS A O 1
ATOM 689 N N . LEU A 1 90 ? 11.275 -0.933 -28.927 1.00 92.94 90 LEU A N 1
ATOM 690 C CA . LEU A 1 90 ? 12.170 -1.183 -30.061 1.00 92.94 90 LEU A CA 1
ATOM 691 C C . LEU A 1 90 ? 12.406 -2.672 -30.330 1.00 92.94 90 LEU A C 1
ATOM 693 O O . LEU A 1 90 ? 12.979 -3.026 -31.362 1.00 92.94 90 LEU A O 1
ATOM 697 N N . TYR A 1 91 ? 11.919 -3.550 -29.450 1.00 91.75 91 TYR A N 1
ATOM 698 C CA . TYR A 1 91 ? 11.960 -4.988 -29.674 1.00 91.75 91 TYR A CA 1
ATOM 699 C C . TYR A 1 91 ? 11.316 -5.351 -31.025 1.00 91.75 91 TYR A C 1
ATOM 701 O O . TYR A 1 91 ? 10.176 -4.983 -31.306 1.00 91.75 91 TYR A O 1
ATOM 709 N N . GLY A 1 92 ? 12.072 -6.043 -31.882 1.00 92.25 92 GLY A N 1
ATOM 710 C CA . GLY A 1 92 ? 11.628 -6.462 -33.217 1.00 92.25 92 GLY A CA 1
ATOM 711 C C . GLY A 1 92 ? 11.721 -5.404 -34.327 1.00 92.25 92 GLY A C 1
ATOM 712 O O . GLY A 1 92 ? 11.427 -5.733 -35.471 1.00 92.25 92 GLY A O 1
ATOM 713 N N . LYS A 1 93 ? 12.156 -4.165 -34.042 1.00 91.56 93 LYS A N 1
ATOM 714 C CA . LYS A 1 93 ? 12.273 -3.093 -35.058 1.00 91.56 93 LYS A CA 1
ATOM 715 C C . LYS A 1 93 ? 13.643 -2.996 -35.738 1.00 91.56 93 LYS A C 1
ATOM 717 O O . LYS A 1 93 ? 13.783 -2.268 -36.710 1.00 91.56 93 LYS A O 1
ATOM 722 N N . GLY A 1 94 ? 14.653 -3.713 -35.237 1.00 90.44 94 GLY A N 1
ATOM 723 C CA . GLY A 1 94 ? 16.028 -3.647 -35.759 1.00 90.44 94 GLY A CA 1
ATOM 724 C C . GLY A 1 94 ? 16.790 -2.367 -35.384 1.00 90.44 94 GLY A C 1
ATOM 725 O O . GLY A 1 94 ? 17.896 -2.152 -35.868 1.00 90.44 94 GLY A O 1
ATOM 726 N N . GLU A 1 95 ? 16.219 -1.536 -34.511 1.00 90.56 95 GLU A N 1
ATOM 727 C CA . GLU A 1 95 ? 16.830 -0.309 -33.997 1.00 90.56 95 GLU A CA 1
ATOM 728 C C . GLU A 1 95 ? 17.431 -0.532 -32.602 1.00 90.56 95 GLU A C 1
ATOM 730 O O . GLU A 1 95 ? 16.884 -1.272 -31.780 1.00 90.56 95 GLU A O 1
ATOM 735 N N . GLN A 1 96 ? 18.551 0.136 -32.312 1.00 90.19 96 GLN A N 1
ATOM 736 C CA . GLN A 1 96 ? 19.195 0.074 -31.001 1.00 90.19 96 GLN A CA 1
ATOM 737 C C . GLN A 1 96 ? 18.529 1.038 -30.010 1.00 90.19 96 GLN A C 1
ATOM 739 O O . GLN A 1 96 ? 18.304 2.209 -30.317 1.00 90.19 96 GLN A O 1
ATOM 744 N N . ALA A 1 97 ? 18.263 0.556 -28.793 1.00 93.25 97 ALA A N 1
ATOM 745 C CA . ALA A 1 97 ? 17.705 1.376 -27.723 1.00 93.25 97 ALA A CA 1
ATOM 746 C C . ALA A 1 97 ? 18.678 2.444 -27.210 1.00 93.25 97 ALA A C 1
ATOM 748 O O . ALA A 1 97 ? 19.890 2.228 -27.131 1.00 93.25 97 ALA A O 1
ATOM 749 N N . ALA A 1 98 ? 18.121 3.598 -26.838 1.00 93.19 98 ALA A N 1
ATOM 750 C CA . ALA A 1 98 ? 18.863 4.709 -26.258 1.00 93.19 98 ALA A CA 1
ATOM 751 C C . ALA A 1 98 ? 18.725 4.671 -24.733 1.00 93.19 98 ALA A C 1
ATOM 753 O O . ALA A 1 98 ? 17.639 4.898 -24.198 1.00 93.19 98 ALA A O 1
ATOM 754 N N . PHE A 1 99 ? 19.827 4.385 -24.041 1.00 95.25 99 PHE A N 1
ATOM 755 C CA . PHE A 1 99 ? 19.858 4.304 -22.584 1.00 95.25 99 PHE A CA 1
ATOM 756 C C . PHE A 1 99 ? 20.556 5.511 -21.963 1.00 95.25 99 PHE A C 1
ATOM 758 O O . PHE A 1 99 ? 21.614 5.934 -22.429 1.00 95.25 99 PHE A O 1
ATOM 765 N N . ASP A 1 100 ? 19.987 6.014 -20.868 1.00 94.19 100 ASP A N 1
ATOM 766 C CA . ASP A 1 100 ? 20.748 6.774 -19.878 1.00 94.19 100 ASP A CA 1
ATOM 767 C C . ASP A 1 100 ? 21.608 5.797 -19.066 1.00 94.19 100 ASP A C 1
ATOM 769 O O . ASP A 1 100 ? 21.080 4.872 -18.438 1.00 94.19 100 ASP A O 1
ATOM 773 N N . TRP A 1 101 ? 22.927 5.987 -19.123 1.00 94.19 101 TRP A N 1
ATOM 774 C CA . TRP A 1 101 ? 23.930 5.113 -18.507 1.00 94.19 101 TRP A CA 1
ATOM 775 C C . TRP A 1 101 ? 24.300 5.523 -17.079 1.00 94.19 101 TRP A C 1
ATOM 777 O O . TRP A 1 101 ? 25.067 4.816 -16.419 1.00 94.19 101 TRP A O 1
ATOM 787 N N . ASN A 1 102 ? 23.765 6.642 -16.588 1.00 95.25 102 ASN A N 1
ATOM 788 C CA . ASN A 1 102 ? 23.984 7.059 -15.212 1.00 95.25 102 ASN A CA 1
ATOM 789 C C . ASN A 1 102 ? 23.290 6.094 -14.239 1.00 95.25 102 ASN A C 1
ATOM 791 O O . ASN A 1 102 ? 22.152 5.666 -14.450 1.00 95.25 102 ASN A O 1
ATOM 795 N N . ARG A 1 103 ? 23.990 5.747 -13.155 1.00 91.25 103 ARG A N 1
ATOM 796 C CA . ARG A 1 103 ? 23.415 4.964 -12.053 1.00 91.25 103 ARG A CA 1
ATOM 797 C C . ARG A 1 103 ? 22.584 5.863 -11.133 1.00 91.25 103 ARG A C 1
ATOM 799 O O . ARG A 1 103 ? 22.788 7.075 -11.110 1.00 91.25 103 ARG A O 1
ATOM 806 N N . VAL A 1 104 ? 21.669 5.238 -10.393 1.00 88.06 104 VAL A N 1
ATOM 807 C CA . VAL A 1 104 ? 20.808 5.859 -9.373 1.00 88.06 104 VAL A CA 1
ATOM 808 C C . VAL A 1 104 ? 21.167 5.297 -8.010 1.00 88.06 104 VAL A C 1
ATOM 810 O O . VAL A 1 104 ? 21.489 4.086 -7.967 1.00 88.06 104 VAL A O 1
#

pLDDT: mean 94.87, std 4.38, range [60.0, 98.31]

Radius of gyration: 22.76 Å; chains: 1; bounding box: 48×32×60 Å

Sequence (104 aa):
QAGRSLSASAALELGLVTYAPDSIDWDDEVRLALEERRALSPDALTGLEANLRFGGQETMETRIFGRLTAWQNWIFNRPNAAGDKGALKLYGKGEQAAFDWNRV

Foldseek 3Di:
DPDDDDDLVRCVVVVVDPDRDDPVCVVPVVVVVVVVVVVDDPVVVVVVCLCVVLVPDDDPVNCCVPVVVVVVVVVCVDCCDPNCLHPPNCVPVPDHRDDDPDDD